Protein AF-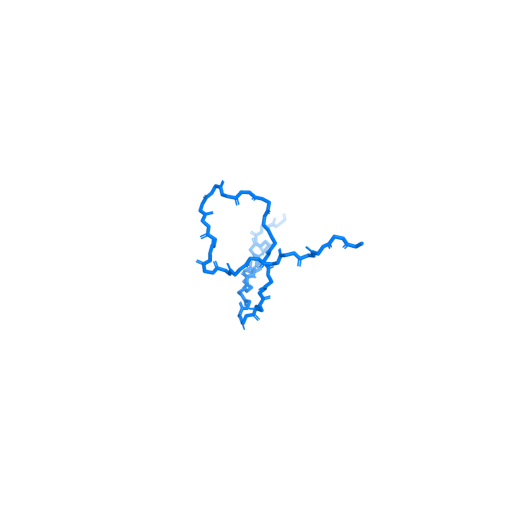A0A816W8F7-F1 (afdb_monomer_lite)

Radius of gyration: 22.05 Å; chains: 1; bounding box: 29×28×67 Å

Organism: Brassica napus (NCBI:txid3708)

Structure (mmCIF, N/CA/C/O backbone):
data_AF-A0A816W8F7-F1
#
_entry.id   AF-A0A816W8F7-F1
#
loop_
_atom_site.group_PDB
_atom_site.id
_atom_site.type_symbol
_atom_site.label_atom_id
_atom_site.label_alt_id
_atom_site.label_comp_id
_atom_site.label_asym_id
_atom_site.label_entity_id
_atom_site.label_seq_id
_atom_site.pdbx_PDB_ins_code
_atom_site.Cartn_x
_atom_site.Cartn_y
_atom_site.Cartn_z
_atom_site.occupancy
_atom_site.B_iso_or_equiv
_atom_site.auth_seq_id
_atom_site.auth_comp_id
_atom_site.auth_asym_id
_atom_site.auth_atom_id
_atom_site.pdbx_PDB_model_num
ATOM 1 N N . MET A 1 1 ? 9.990 12.049 22.582 1.00 43.34 1 MET A N 1
ATOM 2 C CA . MET A 1 1 ? 9.703 11.480 21.244 1.00 43.34 1 MET A CA 1
ATOM 3 C C . MET A 1 1 ? 8.195 11.314 21.112 1.00 43.34 1 MET A C 1
ATOM 5 O O . MET A 1 1 ? 7.638 10.470 21.804 1.00 43.34 1 MET A O 1
ATOM 9 N N . SER A 1 2 ? 7.507 12.143 20.320 1.00 61.56 2 SER A N 1
ATOM 10 C CA . SER A 1 2 ? 6.074 11.929 20.071 1.00 61.56 2 SER A CA 1
ATOM 11 C C . SER A 1 2 ? 5.894 10.649 19.245 1.00 61.56 2 SER A C 1
ATOM 13 O O . SER A 1 2 ? 6.632 10.394 18.293 1.00 61.56 2 SER A O 1
ATOM 15 N N . LYS A 1 3 ? 4.956 9.789 19.654 1.00 73.00 3 LYS A N 1
ATOM 16 C CA . LYS A 1 3 ? 4.730 8.487 19.019 1.00 73.00 3 LYS A CA 1
ATOM 17 C C . LYS A 1 3 ? 4.156 8.695 17.616 1.00 73.00 3 LYS A C 1
ATOM 19 O O . LYS A 1 3 ? 3.004 9.101 17.459 1.00 73.00 3 LYS A O 1
ATOM 24 N N . LEU A 1 4 ? 4.965 8.418 16.594 1.00 78.50 4 LEU A N 1
ATOM 25 C CA . LEU A 1 4 ? 4.541 8.439 15.196 1.00 78.50 4 LEU A CA 1
ATOM 26 C C . LEU A 1 4 ? 3.403 7.441 14.991 1.00 78.50 4 LEU A C 1
ATOM 28 O O . LEU A 1 4 ? 3.600 6.232 15.076 1.00 78.50 4 LEU A O 1
ATOM 32 N N . THR A 1 5 ? 2.203 7.959 14.747 1.00 88.50 5 THR A N 1
ATOM 33 C CA . THR A 1 5 ? 1.009 7.136 14.554 1.00 88.50 5 THR A CA 1
ATOM 34 C C . THR A 1 5 ? 0.692 7.064 13.067 1.00 88.50 5 THR A C 1
ATOM 36 O O . THR A 1 5 ? 0.354 8.073 12.444 1.00 88.50 5 THR A O 1
ATOM 39 N N . PHE A 1 6 ? 0.809 5.868 12.494 1.00 92.06 6 PHE A N 1
ATOM 40 C CA . PHE A 1 6 ? 0.459 5.610 11.102 1.00 92.06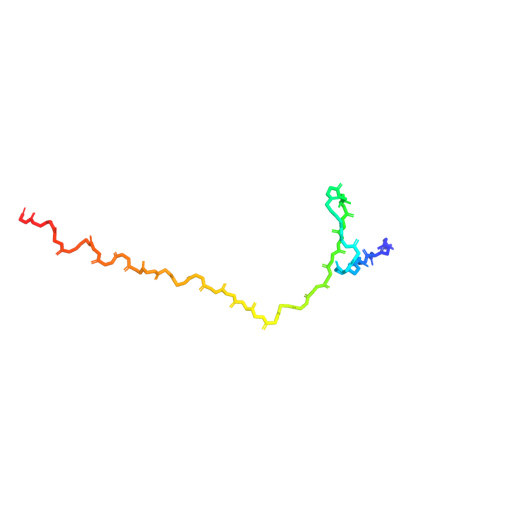 6 PHE A CA 1
ATOM 41 C C . PHE A 1 6 ? -0.992 5.147 10.996 1.00 92.06 6 PHE A C 1
ATOM 43 O O . PHE A 1 6 ? -1.460 4.306 11.763 1.00 92.06 6 PHE A O 1
ATOM 50 N N . THR A 1 7 ? -1.720 5.710 10.037 1.00 91.75 7 THR A N 1
ATOM 51 C CA . THR A 1 7 ? -3.101 5.325 9.746 1.00 91.75 7 THR A CA 1
ATOM 52 C C . THR A 1 7 ? -3.112 4.232 8.674 1.00 91.75 7 THR A C 1
ATOM 54 O O . THR A 1 7 ? -2.437 4.399 7.659 1.00 91.75 7 THR A O 1
ATOM 57 N N . PRO A 1 8 ? -3.891 3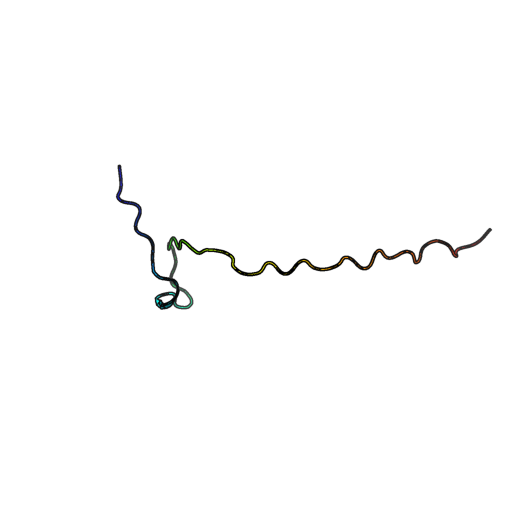.146 8.837 1.00 92.00 8 PRO A N 1
ATOM 58 C CA . PRO A 1 8 ? -4.099 2.165 7.776 1.00 92.00 8 PRO A CA 1
ATOM 59 C C . PRO A 1 8 ? -4.723 2.804 6.531 1.00 92.00 8 PRO A C 1
ATOM 61 O O . PRO A 1 8 ? -5.628 3.634 6.653 1.00 92.00 8 PRO A O 1
ATOM 64 N N . LEU A 1 9 ? -4.299 2.365 5.343 1.00 90.19 9 LEU A N 1
ATOM 65 C CA . LEU A 1 9 ? -4.804 2.876 4.063 1.00 90.19 9 LEU A CA 1
ATOM 66 C C . LEU A 1 9 ? -6.336 2.756 3.953 1.00 90.19 9 LEU A C 1
ATOM 68 O O . LEU A 1 9 ? -7.006 3.697 3.539 1.00 90.19 9 LEU A O 1
ATOM 72 N N . THR A 1 10 ? -6.902 1.647 4.438 1.00 91.75 10 THR A N 1
ATOM 73 C CA . THR A 1 10 ? -8.352 1.369 4.457 1.00 91.75 10 THR A CA 1
ATOM 7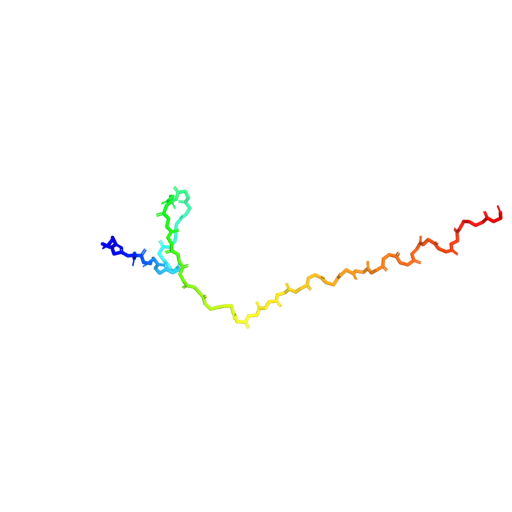4 C C . THR A 1 10 ? -9.169 2.339 5.312 1.00 91.75 10 THR A C 1
ATOM 76 O O . THR A 1 10 ? -10.390 2.385 5.202 1.00 91.75 10 THR A O 1
ATOM 79 N N . LYS A 1 11 ? -8.522 3.122 6.184 1.00 91.50 11 LYS A N 1
ATOM 80 C CA . LYS A 1 11 ? -9.189 4.104 7.049 1.00 91.50 11 LYS A CA 1
ATOM 81 C C . LYS A 1 11 ? -9.126 5.524 6.496 1.00 91.50 11 LYS A C 1
ATOM 83 O O . LYS A 1 11 ? -9.602 6.439 7.180 1.00 91.50 11 LYS A O 1
ATOM 88 N N . LEU A 1 12 ? -8.519 5.743 5.328 1.00 90.19 12 LEU A N 1
ATOM 89 C CA . LEU A 1 12 ? -8.509 7.049 4.675 1.00 90.19 12 LEU A CA 1
ATOM 90 C C . LEU A 1 12 ? -9.919 7.442 4.235 1.00 90.19 12 LEU A C 1
ATOM 92 O O . LEU A 1 12 ? -10.718 6.610 3.821 1.00 90.19 12 LEU A O 1
ATOM 96 N N . ARG A 1 13 ? -10.232 8.726 4.394 1.00 90.44 13 ARG A N 1
ATOM 97 C CA . ARG A 1 13 ? -11.509 9.319 4.003 1.00 90.44 13 ARG A CA 1
ATOM 98 C C . ARG A 1 13 ? -11.229 10.677 3.360 1.00 90.44 13 ARG A C 1
ATOM 100 O O . ARG A 1 13 ? -10.266 11.323 3.790 1.00 90.44 13 ARG A O 1
ATOM 107 N N . PRO A 1 14 ? -12.043 11.112 2.388 1.00 92.94 14 PRO A N 1
ATOM 108 C CA . PRO A 1 14 ? -11.952 12.460 1.838 1.00 92.94 14 PRO A CA 1
ATOM 109 C C . PRO A 1 14 ? -11.962 13.530 2.939 1.00 92.94 14 PRO A C 1
ATOM 111 O O . PRO A 1 14 ? -12.582 13.342 3.988 1.00 92.94 14 PRO A O 1
ATOM 114 N N . TYR A 1 15 ? -11.255 14.637 2.696 1.00 87.81 15 TYR A N 1
ATOM 115 C CA . TYR A 1 15 ? -11.232 15.843 3.544 1.00 87.81 15 TYR A CA 1
ATOM 116 C C . TYR A 1 15 ? -10.714 15.661 4.984 1.00 87.81 15 TYR A C 1
ATOM 118 O O . TYR A 1 15 ? -10.852 16.558 5.815 1.00 87.81 15 TYR A O 1
ATOM 126 N N . LYS A 1 16 ? -10.096 14.516 5.312 1.00 84.62 16 LYS A N 1
ATOM 127 C CA . LYS A 1 16 ? -9.487 14.286 6.628 1.00 84.62 16 LYS A CA 1
ATOM 128 C C . LYS A 1 16 ? -7.988 14.588 6.607 1.00 84.62 16 LYS A C 1
ATOM 130 O O . LYS A 1 16 ? -7.194 13.778 6.130 1.00 84.62 16 LYS A O 1
ATOM 135 N N . ASN A 1 17 ? -7.616 15.731 7.178 1.00 84.50 17 ASN A N 1
ATOM 136 C CA . ASN A 1 17 ? -6.251 16.261 7.135 1.00 84.50 17 ASN A CA 1
ATOM 137 C C . ASN A 1 17 ? -5.311 15.612 8.177 1.00 84.50 17 ASN A C 1
ATOM 13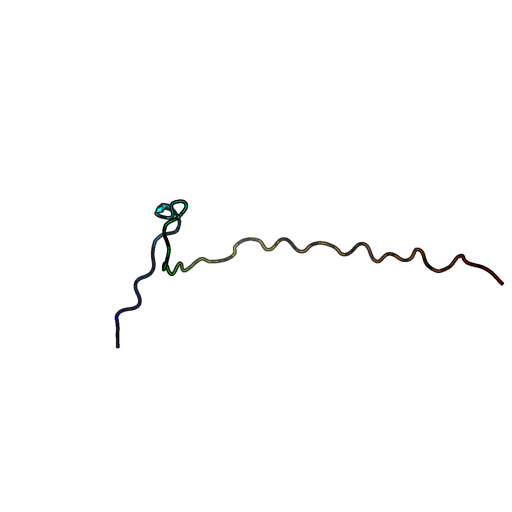9 O O . ASN A 1 17 ? -5.751 14.904 9.086 1.00 84.50 17 ASN A O 1
ATOM 143 N N . ASN A 1 18 ? -4.003 15.875 8.038 1.00 86.75 18 ASN A N 1
ATOM 144 C CA . ASN A 1 18 ? -2.927 15.528 8.982 1.00 86.75 18 ASN A CA 1
ATOM 145 C C . ASN A 1 18 ? -2.797 14.032 9.315 1.00 86.75 18 ASN A C 1
ATOM 147 O O . ASN A 1 18 ? -2.762 13.632 10.480 1.00 86.75 18 ASN A O 1
ATOM 151 N N . ARG A 1 19 ? -2.691 13.184 8.287 1.00 87.44 19 ARG A N 1
ATOM 152 C CA . ARG A 1 19 ? -2.452 11.743 8.448 1.00 87.44 19 ARG A CA 1
ATOM 153 C C . ARG A 1 19 ? -1.144 11.312 7.816 1.00 87.44 19 ARG A C 1
ATOM 155 O O . ARG A 1 19 ? -0.783 11.763 6.736 1.00 87.44 19 ARG A O 1
ATOM 162 N N . ARG A 1 20 ? -0.467 10.382 8.485 1.00 91.62 20 ARG A N 1
ATOM 163 C CA . ARG A 1 20 ? 0.707 9.682 7.961 1.00 91.62 20 ARG A CA 1
ATOM 164 C C . ARG A 1 20 ? 0.306 8.254 7.632 1.00 91.62 20 ARG A C 1
ATOM 166 O O . ARG A 1 20 ? -0.348 7.599 8.443 1.00 91.62 20 ARG A O 1
ATOM 173 N N . VAL A 1 21 ? 0.690 7.782 6.455 1.00 91.75 21 VAL A N 1
ATOM 174 C CA . VAL A 1 21 ? 0.417 6.423 5.974 1.00 91.75 21 VAL A CA 1
ATOM 175 C C . VAL A 1 21 ? 1.740 5.825 5.523 1.00 91.75 21 VAL A C 1
ATOM 177 O O . VAL A 1 21 ? 2.544 6.513 4.899 1.00 91.75 21 VAL A O 1
ATOM 180 N N . GLN A 1 22 ? 1.967 4.560 5.854 1.00 92.69 22 GLN A N 1
ATOM 181 C CA . GLN A 1 22 ? 3.109 3.794 5.374 1.00 92.69 22 GLN A CA 1
ATOM 182 C C . GLN A 1 22 ? 2.591 2.724 4.412 1.00 92.69 22 GLN A C 1
ATOM 184 O O . GLN A 1 22 ? 1.713 1.943 4.776 1.00 92.69 22 GLN A O 1
ATOM 189 N N . VAL A 1 23 ? 3.104 2.711 3.183 1.00 90.88 23 VAL A N 1
ATOM 190 C CA . VAL A 1 23 ? 2.714 1.759 2.134 1.00 90.88 23 VAL A CA 1
ATOM 191 C C . VAL A 1 23 ? 3.952 1.210 1.437 1.00 90.88 23 VAL A C 1
ATOM 193 O O . VAL A 1 23 ? 4.974 1.889 1.351 1.00 90.88 23 VAL A O 1
ATOM 196 N N . LYS A 1 24 ? 3.849 -0.012 0.913 1.00 91.94 24 LYS A N 1
ATOM 197 C CA . LYS A 1 24 ? 4.831 -0.575 -0.015 1.00 91.94 24 LYS A CA 1
ATOM 198 C C . LYS A 1 24 ? 4.306 -0.386 -1.435 1.00 91.94 24 LYS A C 1
ATOM 200 O O . LYS A 1 24 ? 3.191 -0.805 -1.732 1.00 91.94 24 LYS A O 1
ATOM 205 N N . CYS A 1 25 ? 5.098 0.236 -2.304 1.00 89.88 25 CYS A N 1
ATOM 206 C CA . CYS A 1 25 ? 4.788 0.280 -3.729 1.00 89.88 25 CYS A CA 1
ATOM 207 C C . CYS A 1 25 ? 5.015 -1.118 -4.324 1.00 89.88 25 CYS A C 1
ATOM 209 O O . CYS A 1 25 ? 6.105 -1.669 -4.174 1.00 89.88 25 CYS A O 1
ATOM 211 N N . LEU A 1 26 ? 3.985 -1.703 -4.942 1.00 92.38 26 LEU A N 1
ATOM 212 C CA . LEU A 1 26 ? 4.094 -3.010 -5.606 1.00 92.38 26 LEU A CA 1
ATOM 213 C C . LEU A 1 26 ? 4.416 -2.867 -7.093 1.00 92.38 26 LEU A C 1
ATOM 215 O O . LEU A 1 26 ? 5.201 -3.639 -7.627 1.00 92.38 26 LEU A O 1
ATOM 219 N N . HIS A 1 27 ? 3.843 -1.854 -7.741 1.00 91.06 27 HIS A N 1
ATOM 220 C CA . HIS A 1 27 ? 4.035 -1.583 -9.157 1.00 91.06 27 HIS A CA 1
ATOM 221 C C . HIS A 1 27 ? 4.180 -0.077 -9.344 1.00 91.06 27 HIS A C 1
ATOM 223 O O . HIS A 1 27 ? 3.315 0.687 -8.915 1.00 91.06 27 HIS A O 1
ATOM 229 N N . SER A 1 28 ? 5.258 0.356 -9.989 1.00 86.06 28 SER A N 1
ATOM 230 C CA . SER A 1 28 ? 5.399 1.733 -10.452 1.00 86.06 28 SER A CA 1
ATOM 231 C C . SER A 1 28 ? 5.032 1.797 -11.925 1.00 86.06 28 SER A C 1
ATOM 233 O O . SER A 1 28 ? 5.635 1.107 -12.745 1.00 86.06 28 SER A O 1
ATOM 235 N N . TRP A 1 29 ? 4.073 2.649 -12.270 1.00 85.88 29 TRP A N 1
ATOM 236 C CA . TRP A 1 29 ? 3.881 3.038 -13.657 1.00 85.88 29 TRP A CA 1
ATOM 237 C C . TRP A 1 29 ? 4.820 4.197 -13.969 1.00 85.88 29 TRP A C 1
ATOM 239 O O . TRP A 1 29 ? 4.809 5.218 -13.281 1.00 85.88 29 TRP A O 1
ATOM 249 N N . GLN A 1 30 ? 5.637 4.032 -15.002 1.00 84.25 30 GLN A N 1
ATOM 250 C CA . GLN A 1 30 ? 6.430 5.113 -15.559 1.00 84.25 30 GLN A CA 1
ATOM 251 C C . GLN A 1 30 ? 5.785 5.527 -16.874 1.00 84.25 30 GLN A C 1
ATOM 253 O O . GLN A 1 30 ? 5.633 4.708 -17.784 1.00 84.25 30 GLN A O 1
ATOM 258 N N . GLN A 1 31 ? 5.436 6.806 -16.988 1.00 82.00 31 GLN A N 1
ATOM 259 C CA . GLN A 1 31 ? 5.043 7.365 -18.269 1.00 82.00 31 GLN A CA 1
ATOM 260 C C . GLN A 1 31 ? 6.226 7.230 -19.226 1.00 82.00 31 GLN A C 1
ATOM 262 O O . GLN A 1 31 ? 7.271 7.859 -19.032 1.00 82.00 31 GLN A O 1
ATOM 267 N N . LYS A 1 32 ? 6.079 6.405 -20.265 1.00 76.19 32 LYS A N 1
ATOM 268 C CA . LYS A 1 32 ? 7.011 6.438 -21.388 1.00 76.19 32 LYS A CA 1
ATOM 269 C C . LYS A 1 32 ? 6.873 7.819 -22.018 1.00 76.19 32 LYS A C 1
ATOM 271 O O . LYS A 1 32 ? 5.827 8.141 -22.576 1.00 76.19 32 LYS A O 1
ATOM 276 N N . LYS A 1 33 ? 7.907 8.653 -21.896 1.00 70.12 33 LYS A N 1
ATOM 277 C CA . LYS A 1 33 ? 8.036 9.819 -22.768 1.00 70.12 33 LYS A CA 1
ATOM 278 C C . LYS A 1 33 ? 8.157 9.249 -24.177 1.00 70.12 33 LYS A C 1
ATOM 280 O O . LYS A 1 33 ? 9.165 8.618 -24.480 1.00 70.12 33 LYS A O 1
ATOM 285 N N . HIS A 1 34 ? 7.128 9.409 -25.006 1.00 63.84 34 HIS A N 1
ATOM 286 C CA . HIS A 1 34 ? 7.345 9.345 -26.444 1.00 63.84 34 HIS A CA 1
ATOM 287 C C . HIS A 1 34 ? 8.310 10.497 -26.721 1.00 63.84 34 HIS A C 1
ATOM 289 O O . HIS A 1 34 ? 7.950 11.661 -26.544 1.00 63.84 34 HIS A O 1
ATOM 295 N N . PHE A 1 35 ? 9.578 10.168 -26.968 1.00 61.53 35 PHE A N 1
ATOM 296 C CA . PHE A 1 35 ? 10.545 11.144 -27.440 1.00 61.53 35 PHE A CA 1
ATOM 297 C C . PHE A 1 35 ? 9.947 11.688 -28.734 1.00 61.53 35 PHE A C 1
ATOM 299 O O . PHE A 1 35 ? 9.752 10.941 -29.688 1.00 61.53 35 PHE A O 1
ATOM 306 N N . LEU A 1 36 ? 9.541 12.954 -28.699 1.00 55.75 36 LEU A N 1
ATOM 307 C CA . LEU A 1 36 ? 9.095 13.692 -29.863 1.00 55.75 36 LEU A CA 1
ATOM 308 C C . LEU A 1 36 ? 10.341 13.870 -30.742 1.00 55.75 36 LEU A C 1
ATOM 310 O O . LEU A 1 36 ? 11.055 14.861 -30.625 1.00 55.75 36 LEU A O 1
ATOM 314 N N . GLU A 1 37 ? 10.653 12.867 -31.560 1.00 56.44 37 GLU A N 1
ATOM 315 C CA . GLU A 1 37 ? 11.682 12.946 -32.602 1.00 56.44 37 GLU A CA 1
ATOM 316 C C . GLU A 1 37 ? 11.146 13.669 -33.859 1.00 56.44 37 GLU A C 1
ATOM 318 O O . GLU A 1 37 ? 11.680 13.525 -34.950 1.00 56.44 37 GLU A O 1
ATOM 323 N N . ASP A 1 38 ? 10.113 14.505 -33.705 1.00 55.22 38 ASP A N 1
ATOM 324 C CA . ASP A 1 38 ? 9.481 15.285 -34.775 1.00 55.22 38 ASP A CA 1
ATOM 325 C C . ASP A 1 38 ? 10.062 16.706 -34.889 1.00 55.22 38 ASP A C 1
ATOM 327 O O . ASP A 1 38 ? 9.330 17.682 -35.008 1.00 55.22 38 ASP A O 1
ATOM 331 N N . ASN A 1 39 ? 11.388 16.862 -34.839 1.00 52.38 39 ASN A N 1
ATOM 332 C CA . ASN A 1 39 ? 12.045 18.114 -35.256 1.00 52.38 39 ASN A CA 1
ATOM 333 C C . ASN A 1 39 ? 13.299 17.843 -36.097 1.00 52.38 39 ASN A C 1
ATOM 335 O O . ASN A 1 39 ? 14.363 18.422 -35.889 1.00 52.38 39 ASN A O 1
ATOM 339 N N . LYS A 1 40 ? 13.164 16.944 -37.076 1.00 53.00 40 LYS A N 1
ATOM 340 C CA . LYS A 1 40 ? 14.120 16.795 -38.181 1.00 53.00 40 LYS A CA 1
ATOM 341 C C . LYS A 1 40 ? 13.480 16.981 -39.559 1.00 53.00 40 LYS A C 1
ATOM 343 O O . LYS A 1 40 ? 14.010 16.461 -40.523 1.00 53.00 40 LYS A O 1
ATOM 348 N N . ILE A 1 41 ? 12.389 17.736 -39.699 1.00 52.88 41 ILE A N 1
ATOM 349 C CA . ILE A 1 41 ? 11.995 18.280 -41.011 1.00 52.88 41 ILE A CA 1
ATOM 350 C C . ILE A 1 41 ? 11.416 19.695 -40.840 1.00 52.88 41 ILE A C 1
ATOM 352 O O . ILE A 1 41 ? 10.212 19.878 -40.812 1.00 52.88 41 ILE A O 1
ATOM 356 N N . HIS A 1 42 ? 12.282 20.697 -40.724 1.00 41.72 42 HIS A N 1
ATOM 357 C CA . HIS A 1 42 ? 12.089 22.053 -41.261 1.00 41.72 42 HIS A CA 1
ATOM 358 C C . HIS A 1 42 ? 13.519 22.545 -41.553 1.00 41.72 42 HIS A C 1
ATOM 360 O O . HIS A 1 42 ? 14.248 22.903 -40.639 1.00 41.72 42 HIS A O 1
ATOM 366 N N . ALA A 1 43 ? 14.089 22.140 -42.689 1.00 39.72 43 ALA A N 1
ATOM 367 C CA . ALA A 1 43 ? 14.014 22.837 -43.975 1.00 39.72 43 ALA A CA 1
ATOM 368 C C . ALA A 1 43 ? 15.031 23.991 -44.043 1.00 39.72 43 ALA A C 1
ATOM 370 O O . A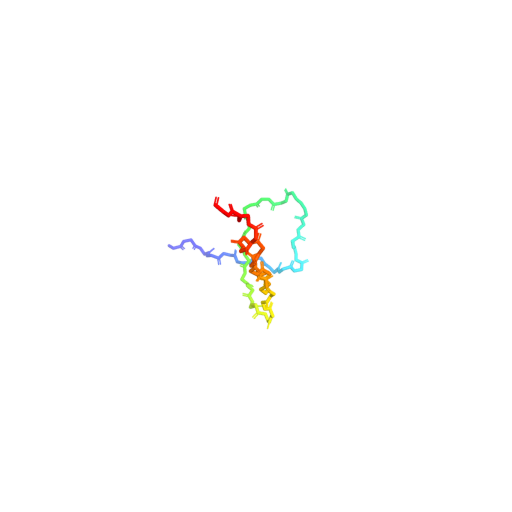LA A 1 43 ? 14.825 25.003 -43.390 1.00 39.72 43 ALA A O 1
ATOM 371 N N . THR A 1 44 ? 16.062 23.768 -44.877 1.00 40.56 44 THR A N 1
ATOM 372 C CA . THR A 1 44 ? 16.874 24.738 -45.655 1.00 40.56 44 THR A CA 1
ATOM 373 C C . THR A 1 44 ? 17.470 25.953 -44.959 1.00 40.56 44 THR A C 1
ATOM 375 O O . THR A 1 44 ? 16.710 26.857 -44.564 1.00 40.56 44 THR A O 1
#

Foldseek 3Di:
DPDQDADDPVPDDPPDDDHHHDDDDPDDDDPPPPPPPPPPDDDD

Secondary structure (DSSP, 8-state):
-----BPPGGG--TT--S-B-------------------S----

pLDDT: mean 77.01, std 17.39, range [39.72, 92.94]

Sequence (44 aa):
MSKLTFTPLTKLRPYKNNRRVQVKCLHSWQQKKHFLEDNKIHAT